Protein AF-A0A653YBT8-F1 (afdb_monomer_lite)

Radius of gyration: 22.08 Å; chains: 1; bounding box: 38×50×76 Å

Secondary structure (DSSP, 8-state):
--HHHHHHHHHHHHHHT------------PEEPEE-TTGGG-HHHHHHTTSPPP--STT-----SS--EEEEEEESS-EE---EEEEEEETTEEEEEEE---SSB--EEEEEEETTEEEEEEB-TT-BTT---B---EEEEEEEEES-S---TTPEEEEEEEEEEEETTEEEEEEEEEEEEB-

Foldseek 3Di:
DDVVVVVVVVVVVVVVVPPPPPDPPPPFDKDFAAADLCLCVDPQNVVQQVDQDDQLEDPDDRPDRGAFWFKWKDKPPDIDTQWGWEWEDDPQKIWIWTWSDNQFFIWGWIWIAGDSIIGIFTFDRPDTRRDTDTDDKAWPDWYKYWNDNDDDQQDKIKIWIWTWIDDPPMIMTMTTIGIYGYD

pLDDT: mean 88.24, std 12.77, range [43.34, 98.69]

Sequence (183 aa):
MKPTLYFIFILIFCLSIVSCKKEKKTQQNFGKFVVDEGLPQNDTIKRLSKYPELKLYKKEKIESKTRTAYIIQTTVLFQTDKYKCNAVSKNDTLEILLNNNNGLYGNGVLIKVFDNHFFIKDIDPKTLHGEIKFMKTKPVYQKLVLNNNSFQKNDTVYGFIDYNTKVENFTKDFRGYFRALVK

Structure (mmCIF, N/CA/C/O backbone):
data_AF-A0A653YBT8-F1
#
_entry.id   AF-A0A653YBT8-F1
#
loop_
_atom_site.group_PDB
_atom_site.id
_atom_site.type_symbol
_atom_site.label_atom_id
_atom_site.label_alt_id
_atom_site.label_comp_id
_atom_site.label_asym_id
_atom_site.label_entity_id
_atom_site.label_seq_id
_atom_site.pdbx_PDB_ins_code
_atom_site.Cartn_x
_atom_site.Cartn_y
_atom_site.Cartn_z
_atom_site.occupancy
_atom_site.B_iso_or_equiv
_atom_site.auth_seq_id
_atom_site.auth_comp_id
_atom_site.auth_asym_id
_atom_site.auth_atom_id
_atom_site.pdbx_PDB_model_num
ATOM 1 N N . MET A 1 1 ? -15.872 32.213 -60.531 1.00 53.28 1 MET A N 1
ATOM 2 C CA . MET A 1 1 ? -16.334 31.779 -59.189 1.00 53.28 1 MET A CA 1
ATOM 3 C C . MET A 1 1 ? -16.213 32.949 -58.226 1.00 53.28 1 MET A C 1
ATOM 5 O O . MET A 1 1 ? -15.208 33.643 -58.280 1.00 53.28 1 MET A O 1
ATOM 9 N N . LYS A 1 2 ? -17.247 33.222 -57.419 1.00 61.12 2 LYS A N 1
ATOM 10 C CA . LYS A 1 2 ? -17.306 34.406 -56.542 1.00 61.12 2 LYS A CA 1
ATOM 11 C C . LYS A 1 2 ? -16.238 34.316 -55.430 1.00 61.12 2 LYS A C 1
ATOM 13 O O . LYS A 1 2 ? -16.038 33.220 -54.907 1.00 61.12 2 LYS A O 1
ATOM 18 N N . PRO A 1 3 ? -15.587 35.427 -55.036 1.00 64.31 3 PRO A N 1
ATOM 19 C CA . PRO A 1 3 ? -14.522 35.443 -54.018 1.00 64.31 3 PRO A CA 1
ATOM 20 C C . PRO A 1 3 ? -14.975 34.894 -52.654 1.00 64.31 3 PRO A C 1
ATOM 22 O O . PRO A 1 3 ? -14.186 34.316 -51.912 1.00 64.31 3 PRO A O 1
ATOM 25 N N . THR A 1 4 ? -16.275 34.970 -52.366 1.00 65.50 4 THR A N 1
ATOM 26 C CA . THR A 1 4 ? -16.919 34.356 -51.197 1.00 65.50 4 THR A CA 1
ATOM 27 C C . THR A 1 4 ? -16.798 32.832 -51.161 1.00 65.50 4 THR A C 1
ATOM 29 O O . THR A 1 4 ? -16.690 32.259 -50.082 1.00 65.50 4 THR A O 1
ATOM 32 N N . LEU A 1 5 ? -16.756 32.162 -52.317 1.00 67.94 5 LEU A N 1
ATOM 33 C CA . LEU A 1 5 ? -16.627 30.706 -52.384 1.00 67.94 5 LEU A CA 1
ATOM 34 C C . LEU A 1 5 ? -15.207 30.249 -52.009 1.00 67.94 5 LEU A C 1
ATOM 36 O O . LEU A 1 5 ? -15.048 29.266 -51.293 1.00 67.94 5 LEU A O 1
ATOM 40 N N . TYR A 1 6 ? -14.182 31.004 -52.423 1.00 68.31 6 TYR A N 1
ATOM 41 C CA . TYR A 1 6 ? -12.791 30.760 -52.020 1.00 68.31 6 TYR A CA 1
ATOM 42 C C . TYR A 1 6 ? -12.593 30.957 -50.518 1.00 68.31 6 TYR A C 1
ATOM 44 O O . TYR A 1 6 ? -11.917 30.157 -49.876 1.00 68.31 6 TYR A O 1
ATOM 52 N N . PHE A 1 7 ? -13.226 31.982 -49.945 1.00 72.25 7 PHE A N 1
ATOM 53 C CA . PHE A 1 7 ? -13.135 32.259 -48.515 1.00 72.25 7 PHE A CA 1
ATOM 54 C C . PHE A 1 7 ? -13.721 31.121 -47.665 1.00 72.25 7 PHE A C 1
ATOM 56 O O . PHE A 1 7 ? -13.120 30.716 -46.673 1.00 72.25 7 PHE A O 1
ATOM 63 N N . ILE A 1 8 ? -14.847 30.540 -48.095 1.00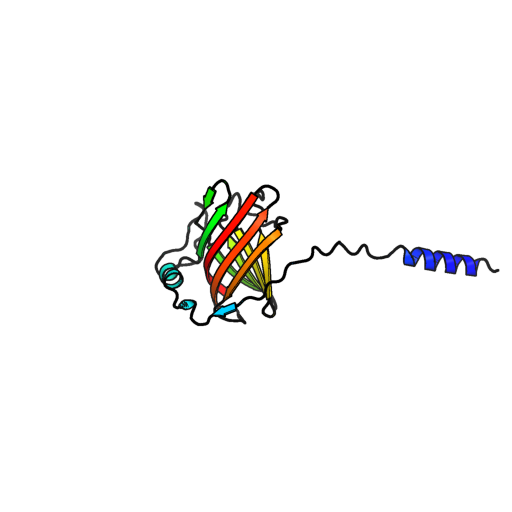 74.94 8 ILE A N 1
ATOM 64 C CA . ILE A 1 8 ? -15.471 29.389 -47.424 1.00 74.94 8 ILE A CA 1
ATOM 65 C C . ILE A 1 8 ? -14.570 28.148 -47.503 1.00 74.94 8 ILE A C 1
ATOM 67 O O . ILE A 1 8 ? -14.382 27.466 -46.496 1.00 74.94 8 ILE A O 1
ATOM 71 N N . PHE A 1 9 ? -13.958 27.878 -48.661 1.00 72.31 9 PHE A N 1
ATOM 72 C CA . PHE A 1 9 ? -13.027 26.754 -48.811 1.00 72.31 9 PHE A CA 1
ATOM 73 C C . PHE A 1 9 ? -11.782 26.897 -47.925 1.00 72.31 9 PHE A C 1
ATOM 75 O O . PHE A 1 9 ? -11.366 25.926 -47.294 1.00 72.31 9 PHE A O 1
ATOM 82 N N . ILE A 1 10 ? -11.224 28.106 -47.819 1.00 73.62 10 ILE A N 1
ATOM 83 C CA . ILE A 1 10 ? -10.071 28.391 -46.952 1.00 73.62 10 ILE A CA 1
ATOM 84 C C . ILE A 1 10 ? -10.450 28.248 -45.471 1.00 73.62 10 ILE A C 1
ATOM 86 O O . ILE A 1 10 ? -9.685 27.674 -44.700 1.00 73.62 10 ILE A O 1
ATOM 90 N N . LEU A 1 11 ? -11.642 28.699 -45.069 1.00 74.19 11 LEU A N 1
ATOM 91 C CA . LEU A 1 11 ? -12.118 28.586 -43.688 1.00 74.19 11 LEU A CA 1
ATOM 92 C C . LEU A 1 11 ? -12.317 27.120 -43.262 1.00 74.19 11 LEU A C 1
ATOM 94 O O . LEU A 1 11 ? -11.894 26.736 -42.172 1.00 74.19 11 LEU A O 1
ATOM 98 N N . ILE A 1 12 ? -12.901 26.288 -44.131 1.00 72.19 12 ILE A N 1
ATOM 99 C CA . ILE A 1 12 ? -13.084 24.845 -43.888 1.00 72.19 12 ILE A CA 1
ATOM 100 C C . ILE A 1 12 ? -11.725 24.138 -43.793 1.00 72.19 12 ILE A C 1
ATOM 102 O O . ILE A 1 12 ? -11.517 23.309 -42.905 1.00 72.19 12 ILE A O 1
ATOM 106 N N . PHE A 1 13 ? -10.773 24.505 -44.656 1.00 67.38 13 PHE A N 1
ATOM 107 C CA . PHE A 1 13 ? -9.417 23.963 -44.604 1.00 67.38 13 PHE A CA 1
ATOM 108 C C . PHE A 1 13 ? -8.696 24.368 -43.306 1.00 67.38 13 PHE A C 1
ATOM 110 O O . PHE A 1 13 ? -8.128 23.510 -42.633 1.00 67.38 13 PHE A O 1
ATOM 117 N N . CYS A 1 14 ? -8.814 25.627 -42.870 1.00 66.12 14 CYS A N 1
ATOM 118 C CA . CYS A 1 14 ? -8.260 26.111 -41.599 1.00 66.12 14 CYS A CA 1
ATOM 119 C C . CYS A 1 14 ? -8.885 25.448 -40.358 1.00 66.12 14 CYS A C 1
ATOM 121 O O . CYS A 1 14 ? -8.180 25.196 -39.382 1.00 66.12 14 CYS A O 1
ATOM 123 N N . LEU A 1 15 ? -10.176 25.104 -40.389 1.00 62.59 15 LEU A N 1
ATOM 124 C CA . LEU A 1 15 ? -10.839 24.374 -39.300 1.00 62.59 15 LEU A CA 1
ATOM 125 C C . LEU A 1 15 ? -10.349 22.920 -39.183 1.00 62.59 15 LEU A C 1
ATOM 127 O O . LEU A 1 15 ? -10.283 22.385 -38.079 1.00 62.59 15 LEU A O 1
ATOM 131 N N . SER A 1 16 ? -9.939 22.295 -40.292 1.00 59.44 16 SER A N 1
ATOM 132 C CA . SER A 1 16 ? -9.438 20.911 -40.293 1.00 59.44 16 SER A CA 1
ATOM 133 C C . SER A 1 16 ? -8.028 20.750 -39.697 1.00 59.44 16 SER A C 1
ATOM 135 O O . SER A 1 16 ? -7.674 19.671 -39.220 1.00 59.44 16 SER A O 1
ATOM 137 N N . ILE A 1 17 ? -7.244 21.834 -39.641 1.00 60.91 17 ILE A N 1
ATOM 138 C CA . ILE A 1 17 ? -5.907 21.864 -39.017 1.00 60.91 17 ILE A CA 1
ATOM 139 C C . ILE A 1 17 ? -5.967 22.094 -37.499 1.00 60.91 17 ILE A C 1
ATOM 141 O O . ILE A 1 17 ? -4.995 21.805 -36.802 1.00 60.91 17 ILE A O 1
ATOM 145 N N . VAL A 1 18 ? -7.123 22.498 -36.953 1.00 58.53 18 VAL A N 1
ATOM 146 C CA . VAL A 1 18 ? -7.410 22.464 -35.504 1.00 58.53 18 VAL A CA 1
ATOM 147 C C . VAL A 1 18 ? -7.811 21.042 -35.084 1.00 58.53 18 VAL A C 1
ATOM 149 O O . VAL A 1 18 ? -8.689 20.813 -34.257 1.00 58.53 18 VAL A O 1
ATOM 152 N N . SER A 1 19 ? -7.162 20.035 -35.667 1.00 55.84 19 SER A N 1
ATOM 153 C CA . SER A 1 19 ? -7.223 18.678 -35.153 1.00 55.84 19 SER A CA 1
ATOM 154 C C . SER A 1 19 ? -6.502 18.683 -33.811 1.00 55.84 19 SER A C 1
ATOM 156 O O . SER A 1 19 ? -5.272 18.751 -33.759 1.00 55.84 19 SER A O 1
ATOM 158 N N . CYS A 1 20 ? -7.281 18.634 -32.726 1.00 59.06 20 CYS A N 1
ATOM 159 C CA . CYS A 1 20 ? -6.821 18.363 -31.368 1.00 59.06 20 CYS A CA 1
ATOM 160 C C . CYS A 1 20 ? -5.641 17.389 -31.429 1.00 59.06 20 CYS A C 1
ATOM 162 O O . CYS A 1 20 ? -5.812 16.236 -31.839 1.00 59.06 20 CYS A O 1
ATOM 164 N N . LYS A 1 21 ? -4.442 17.842 -31.041 1.00 55.94 21 LYS A N 1
ATOM 165 C CA . LYS A 1 21 ? -3.332 16.933 -30.760 1.00 55.94 21 LYS A CA 1
ATOM 166 C C . LYS A 1 21 ? -3.850 15.988 -29.684 1.00 55.94 21 LYS A C 1
ATOM 168 O O . LYS A 1 21 ? -3.894 16.358 -28.515 1.00 55.94 21 LYS A O 1
ATOM 173 N N . LYS A 1 22 ? -4.309 14.793 -30.070 1.00 54.25 22 LYS A N 1
ATOM 174 C CA . LYS A 1 22 ? -4.553 13.716 -29.118 1.00 54.25 22 LYS A CA 1
ATOM 175 C C . LYS A 1 22 ? -3.195 13.482 -28.482 1.00 54.25 22 LYS A C 1
ATOM 177 O O . LYS A 1 22 ? -2.301 12.942 -29.134 1.00 54.25 22 LYS A O 1
ATOM 182 N N . GLU A 1 23 ? -3.020 13.963 -27.252 1.00 50.53 23 GLU A N 1
ATOM 183 C CA . GLU A 1 23 ? -1.911 13.537 -26.413 1.00 50.53 23 GLU A CA 1
ATOM 184 C C . GLU A 1 23 ? -1.807 12.026 -26.579 1.00 50.53 23 GLU A C 1
ATOM 186 O O . GLU A 1 23 ? -2.827 11.328 -26.522 1.00 50.53 23 GLU A O 1
ATOM 191 N N . LYS A 1 24 ? -0.601 11.527 -26.875 1.00 43.34 24 LYS A N 1
ATOM 192 C CA . LYS A 1 24 ? -0.340 10.089 -26.882 1.00 43.34 24 LYS A CA 1
ATOM 193 C C . LYS A 1 24 ? -0.833 9.571 -25.536 1.00 43.34 24 LYS A C 1
ATOM 195 O O . LYS A 1 24 ? -0.150 9.758 -24.532 1.00 43.34 24 LYS A O 1
ATOM 200 N N . LYS A 1 25 ? -2.029 8.972 -25.511 1.00 45.72 25 LYS A N 1
ATOM 201 C CA . LYS A 1 25 ? -2.563 8.305 -24.331 1.00 45.72 25 LYS A CA 1
ATOM 202 C C . LYS A 1 25 ? -1.542 7.232 -24.011 1.00 45.72 25 LYS A C 1
ATOM 204 O O . LYS A 1 25 ? -1.442 6.241 -24.728 1.00 45.72 25 LYS A O 1
ATOM 209 N N . THR A 1 26 ? -0.717 7.483 -23.000 1.00 51.12 26 THR A N 1
ATOM 210 C CA . THR A 1 26 ? 0.158 6.466 -22.432 1.00 51.12 26 THR A CA 1
ATOM 211 C C . THR A 1 26 ? -0.757 5.291 -22.123 1.00 51.12 26 THR A C 1
ATOM 213 O O . THR A 1 26 ? -1.709 5.464 -21.365 1.00 51.12 26 THR A O 1
ATOM 216 N N . GLN A 1 27 ? -0.564 4.160 -22.802 1.00 53.53 27 GLN A N 1
ATOM 217 C CA . GLN A 1 27 ? -1.408 2.983 -22.640 1.00 53.53 27 GLN A CA 1
ATOM 218 C C . GLN A 1 27 ? -1.297 2.544 -21.181 1.00 53.53 27 GLN A C 1
ATOM 220 O O . GLN A 1 27 ? -0.284 1.994 -20.754 1.00 53.53 27 GLN A O 1
ATOM 225 N N . GLN A 1 28 ? -2.294 2.914 -20.388 1.00 64.31 28 GLN A N 1
ATOM 226 C CA . GLN A 1 28 ? -2.305 2.663 -18.962 1.00 64.31 28 GLN A CA 1
ATOM 227 C C . GLN A 1 28 ? -2.675 1.195 -18.778 1.00 64.31 28 GLN A C 1
ATOM 229 O O . GLN A 1 28 ? -3.729 0.759 -19.234 1.00 64.31 28 GLN A O 1
ATOM 234 N N . ASN A 1 29 ? -1.759 0.413 -18.209 1.00 74.31 29 ASN A N 1
ATOM 235 C CA . ASN A 1 29 ? -1.945 -1.026 -18.074 1.00 74.31 29 ASN A CA 1
ATOM 236 C C . ASN A 1 29 ? -2.867 -1.310 -16.881 1.00 74.31 29 ASN A C 1
ATOM 238 O O . ASN A 1 29 ? -2.422 -1.330 -15.732 1.00 74.31 29 ASN A O 1
ATOM 242 N N . PHE A 1 30 ? -4.161 -1.460 -17.155 1.00 90.12 30 PHE A N 1
ATOM 243 C CA . PHE A 1 30 ? -5.157 -1.785 -16.140 1.00 90.12 30 PHE A CA 1
ATOM 244 C C . PHE A 1 30 ? -5.116 -3.285 -15.829 1.00 90.12 30 PHE A C 1
ATOM 246 O O . PHE A 1 30 ? -5.316 -4.117 -16.710 1.00 90.12 30 PHE A O 1
ATOM 253 N N . GLY A 1 31 ? -4.849 -3.633 -14.572 1.00 92.62 31 GLY A N 1
ATOM 254 C CA . GLY A 1 31 ? -4.982 -4.996 -14.062 1.00 92.62 31 GLY A CA 1
ATOM 255 C C . GLY A 1 31 ? -6.382 -5.233 -13.504 1.00 92.62 31 GLY A C 1
ATOM 256 O O . GLY A 1 31 ? -7.060 -4.283 -13.123 1.00 92.62 31 GLY A O 1
ATOM 257 N N . LYS A 1 32 ? -6.803 -6.495 -13.410 1.00 96.56 32 LYS A N 1
ATOM 258 C CA . LYS A 1 32 ? -7.950 -6.895 -12.581 1.00 96.56 32 LYS A CA 1
ATOM 259 C C . LYS A 1 32 ? -7.440 -7.301 -11.207 1.00 96.56 32 LYS A C 1
ATOM 261 O O . LYS A 1 32 ? -6.458 -8.041 -11.131 1.00 96.56 32 LYS A O 1
ATOM 266 N N . PHE A 1 33 ? -8.064 -6.809 -10.142 1.00 97.00 33 PHE A N 1
ATOM 267 C CA . PHE A 1 33 ? -7.715 -7.260 -8.793 1.00 97.00 33 PHE A CA 1
ATOM 268 C C . PHE A 1 33 ? -8.540 -8.487 -8.404 1.00 97.00 33 PHE A C 1
ATOM 270 O O . PHE A 1 33 ? -9.573 -8.780 -9.003 1.00 97.00 33 PHE A O 1
ATOM 277 N N . VAL A 1 34 ? -8.055 -9.223 -7.409 1.00 97.94 34 VAL A N 1
ATOM 278 C CA . VAL A 1 34 ? -8.728 -10.402 -6.857 1.00 97.94 34 VAL A CA 1
ATOM 279 C C . VAL A 1 34 ? -9.374 -10.030 -5.528 1.00 97.94 34 VAL A C 1
ATOM 281 O O . VAL A 1 34 ? -8.787 -9.280 -4.747 1.00 97.94 34 VAL A O 1
ATOM 284 N N . VAL A 1 35 ? -10.564 -10.563 -5.265 1.00 98.25 35 VAL A N 1
ATOM 285 C CA . VAL A 1 35 ? -11.222 -10.441 -3.961 1.00 98.25 35 VAL A CA 1
ATOM 286 C C . VAL A 1 35 ? -10.921 -11.682 -3.125 1.00 98.25 35 VAL A C 1
ATOM 288 O O . VAL A 1 35 ? -11.084 -12.801 -3.604 1.00 98.25 35 VAL A O 1
ATOM 291 N N . ASP A 1 36 ? -10.477 -11.472 -1.890 1.00 98.19 36 ASP A N 1
ATOM 292 C CA . ASP A 1 36 ? -10.256 -12.512 -0.885 1.00 98.19 36 ASP A CA 1
ATOM 293 C C . ASP A 1 36 ? -10.806 -12.041 0.468 1.00 98.19 36 ASP A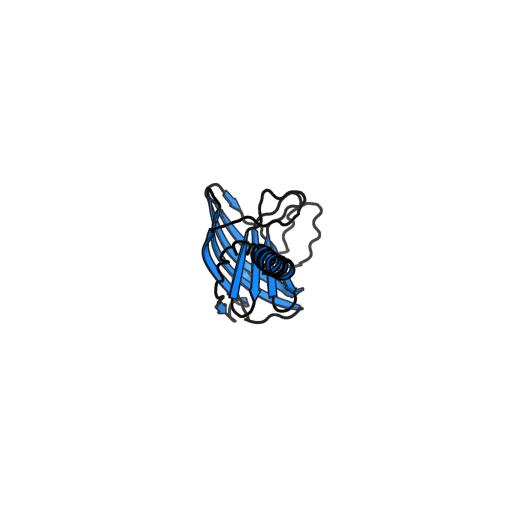 C 1
ATOM 295 O O . ASP A 1 36 ? -10.149 -11.313 1.215 1.00 98.19 36 ASP A O 1
ATOM 299 N N . GLU A 1 37 ? -12.023 -12.467 0.799 1.00 97.88 37 GLU A N 1
ATOM 300 C CA . GLU A 1 37 ? -12.692 -12.132 2.063 1.00 97.88 37 GLU A CA 1
ATOM 301 C C . GLU A 1 37 ? -11.948 -12.675 3.296 1.00 97.88 37 GLU A C 1
ATOM 303 O O . GLU A 1 37 ? -12.101 -12.150 4.400 1.00 97.88 37 GLU A O 1
ATOM 308 N N . GLY A 1 38 ? -11.100 -13.697 3.118 1.00 97.81 38 GLY A N 1
ATOM 309 C CA . GLY A 1 38 ? -10.259 -14.276 4.163 1.00 97.81 38 GLY A CA 1
ATOM 310 C C . GLY A 1 38 ? -9.004 -13.456 4.465 1.00 97.81 38 GLY A C 1
ATOM 311 O O . GLY A 1 38 ? -8.340 -13.696 5.477 1.00 97.81 38 GLY A O 1
ATOM 312 N N . LEU A 1 39 ? -8.687 -12.444 3.653 1.00 96.81 39 LEU A N 1
ATOM 313 C CA . LEU A 1 39 ? -7.480 -11.631 3.790 1.00 96.81 39 LEU A CA 1
ATOM 314 C C . LEU A 1 39 ? -7.301 -10.976 5.178 1.00 96.81 39 LEU A C 1
ATOM 316 O O . LEU A 1 39 ? -6.180 -10.999 5.693 1.00 96.81 39 LEU A O 1
ATOM 320 N N . PRO A 1 40 ? -8.347 -10.469 5.868 1.00 97.12 40 PRO A N 1
ATOM 321 C CA . PRO A 1 40 ? -8.222 -9.964 7.239 1.00 97.12 40 PRO A CA 1
ATOM 322 C C . PRO A 1 40 ? -7.737 -11.019 8.248 1.00 97.12 40 PRO A C 1
ATOM 324 O O . PRO A 1 40 ? -7.197 -10.668 9.300 1.00 97.12 40 PRO A O 1
ATOM 327 N N . GLN A 1 41 ? -7.916 -12.310 7.944 1.00 97.31 41 GLN A N 1
ATOM 328 C CA . GLN A 1 41 ? -7.476 -13.416 8.792 1.00 97.31 41 GLN A CA 1
ATOM 329 C C . GLN A 1 41 ? -6.000 -13.778 8.613 1.00 97.31 41 GLN A C 1
ATOM 331 O O . GLN A 1 41 ? -5.476 -14.530 9.437 1.00 97.31 41 GLN A O 1
ATOM 336 N N . ASN A 1 42 ? -5.327 -13.222 7.601 1.00 97.62 42 ASN A N 1
ATOM 337 C CA . ASN A 1 42 ? -3.911 -13.442 7.343 1.00 97.62 42 ASN A CA 1
ATOM 338 C C . ASN A 1 42 ? -3.042 -13.034 8.548 1.00 97.62 42 ASN A C 1
ATOM 340 O O . ASN A 1 42 ? -3.200 -11.949 9.117 1.00 97.62 42 ASN A O 1
ATOM 344 N N . ASP A 1 43 ? -2.080 -13.882 8.914 1.00 97.44 43 ASP A N 1
ATOM 345 C CA . ASP A 1 43 ? -1.235 -13.675 10.095 1.00 97.44 43 ASP A CA 1
ATOM 346 C C . ASP A 1 43 ? -0.406 -12.391 10.035 1.00 97.44 43 ASP A C 1
ATOM 348 O O . ASP A 1 43 ? -0.247 -11.708 11.052 1.00 97.44 43 ASP A O 1
ATOM 352 N N . THR A 1 44 ? 0.102 -12.020 8.857 1.00 96.06 44 THR A N 1
ATOM 353 C CA . THR A 1 44 ? 0.850 -10.771 8.682 1.00 96.06 44 THR A CA 1
ATOM 354 C C . THR A 1 44 ? -0.058 -9.574 8.930 1.00 96.06 44 THR A C 1
ATOM 356 O O . THR A 1 44 ? 0.326 -8.677 9.679 1.00 96.06 44 THR A O 1
ATOM 359 N N . ILE A 1 45 ? -1.282 -9.586 8.396 1.00 96.44 45 ILE A N 1
ATOM 360 C CA . ILE A 1 45 ? -2.280 -8.531 8.630 1.00 96.44 45 ILE A CA 1
ATOM 361 C C . ILE A 1 45 ? -2.660 -8.444 10.112 1.00 96.44 45 ILE A C 1
ATOM 363 O O . ILE A 1 45 ? -2.650 -7.352 10.686 1.00 96.44 45 ILE A O 1
ATOM 367 N N . LYS A 1 46 ? -2.920 -9.582 10.765 1.00 96.75 46 LYS A N 1
ATOM 368 C CA . LYS A 1 46 ? -3.197 -9.638 12.210 1.00 96.75 46 LYS A CA 1
ATOM 369 C C . LYS A 1 46 ? -2.053 -9.051 13.032 1.00 96.75 46 LYS A C 1
ATOM 371 O O . LYS A 1 46 ? -2.304 -8.344 14.008 1.00 96.75 46 LYS A O 1
ATOM 376 N N . ARG A 1 47 ? -0.799 -9.309 12.641 1.00 95.88 47 ARG A N 1
ATOM 377 C CA . ARG A 1 47 ? 0.381 -8.729 13.299 1.00 95.88 47 ARG A CA 1
ATOM 378 C C . ARG A 1 47 ? 0.428 -7.210 13.160 1.00 95.88 47 ARG A C 1
ATOM 380 O O . ARG A 1 47 ? 0.793 -6.567 14.136 1.00 95.88 47 ARG A O 1
ATOM 387 N N . LEU A 1 48 ? 0.013 -6.620 12.033 1.00 95.38 48 LEU A N 1
ATOM 388 C CA . LEU A 1 48 ? -0.010 -5.154 11.878 1.00 95.38 48 LEU A CA 1
ATOM 389 C C . LEU A 1 48 ? -0.830 -4.472 12.987 1.00 95.38 48 LEU A C 1
ATOM 391 O O . LEU A 1 48 ? -0.419 -3.455 13.543 1.00 95.38 48 LEU A O 1
ATOM 395 N N . SER A 1 49 ? -1.947 -5.082 13.385 1.00 91.25 49 SER A N 1
ATOM 396 C CA . SER A 1 49 ? -2.811 -4.578 14.459 1.00 91.25 49 SER A CA 1
ATOM 397 C C . SER A 1 49 ? -2.168 -4.591 15.852 1.00 91.25 49 SER A C 1
ATOM 399 O O . SER A 1 49 ? -2.703 -3.964 16.761 1.00 91.25 49 SER A O 1
ATOM 401 N N . LYS A 1 50 ? -1.041 -5.291 16.036 1.00 94.62 50 LYS A N 1
ATOM 402 C CA . LYS A 1 50 ? -0.338 -5.423 17.324 1.00 94.62 50 LYS A CA 1
ATOM 403 C C . LYS A 1 50 ? 0.793 -4.412 17.515 1.00 94.62 50 LYS A C 1
ATOM 405 O O . LYS A 1 50 ? 1.299 -4.284 18.625 1.00 94.62 50 LYS A O 1
ATOM 410 N N . TYR A 1 51 ? 1.210 -3.717 16.457 1.00 94.38 51 TYR A N 1
ATOM 411 C CA . TYR A 1 51 ? 2.330 -2.776 16.508 1.00 94.38 51 TYR A CA 1
ATOM 412 C C . TYR A 1 51 ? 1.859 -1.349 16.250 1.00 94.38 51 TYR A C 1
ATOM 414 O O . TYR A 1 51 ? 0.986 -1.156 15.406 1.00 94.38 51 TYR A O 1
ATOM 422 N N . PRO A 1 52 ? 2.450 -0.340 16.914 1.00 94.44 52 PRO A N 1
ATOM 423 C CA . PRO A 1 52 ? 2.141 1.053 16.632 1.00 94.44 52 PRO A CA 1
ATOM 424 C C . PRO A 1 52 ? 2.615 1.449 15.234 1.00 94.44 52 PRO A C 1
ATOM 426 O O . PRO A 1 52 ? 3.514 0.829 14.655 1.00 94.44 52 PRO A O 1
ATOM 429 N N . GLU A 1 53 ? 2.031 2.518 14.701 1.00 95.56 53 GLU A N 1
ATOM 430 C CA . GLU A 1 53 ? 2.433 3.037 13.401 1.00 95.56 53 GLU A CA 1
ATOM 431 C C . GLU A 1 53 ? 3.861 3.623 13.392 1.00 95.56 53 GLU A C 1
ATOM 433 O O . GLU A 1 53 ? 4.479 3.888 14.420 1.00 95.56 53 GLU A O 1
ATOM 438 N N . LEU A 1 54 ? 4.431 3.745 12.192 1.00 93.00 54 LEU A N 1
ATOM 439 C CA . LEU A 1 54 ? 5.813 4.107 11.916 1.00 93.00 54 LEU A CA 1
ATOM 440 C C . LEU A 1 54 ? 5.903 5.614 12.039 1.00 93.00 54 LEU A C 1
ATOM 442 O O . LEU A 1 54 ? 5.055 6.342 11.515 1.00 93.00 54 LEU A O 1
ATOM 446 N N . LYS A 1 55 ? 6.973 6.038 12.702 1.00 92.44 55 LYS A N 1
ATOM 447 C CA . LYS A 1 55 ? 7.441 7.409 12.680 1.00 92.44 55 LYS A CA 1
ATOM 448 C C . LYS A 1 55 ? 8.610 7.492 11.700 1.00 92.44 55 LYS A C 1
ATOM 450 O O . LYS A 1 55 ? 9.732 7.130 12.041 1.00 92.44 55 LYS A O 1
ATOM 455 N N . LEU A 1 56 ? 8.325 7.904 10.473 1.00 90.00 56 LEU A N 1
ATOM 456 C CA . LEU A 1 56 ? 9.265 8.063 9.368 1.00 90.00 56 LEU A CA 1
ATOM 457 C C . LEU A 1 56 ? 10.148 9.307 9.535 1.00 90.00 56 LEU A C 1
ATOM 459 O O . LEU A 1 56 ? 11.260 9.336 9.014 1.00 90.00 56 LEU A O 1
ATOM 463 N N . TYR A 1 57 ? 9.695 10.320 10.284 1.00 88.31 57 TYR A N 1
ATOM 464 C CA . TYR A 1 57 ? 10.489 11.519 10.578 1.00 88.31 57 TYR A CA 1
ATOM 465 C C . TYR A 1 57 ? 10.092 12.206 11.893 1.00 88.31 57 TYR A C 1
ATOM 467 O O . TYR A 1 57 ? 8.993 12.043 12.421 1.00 88.31 57 TYR A O 1
ATOM 475 N N . LYS A 1 58 ? 11.002 13.012 12.462 1.00 86.62 58 LYS A N 1
ATOM 476 C CA . LYS A 1 58 ? 10.873 13.554 13.833 1.00 86.62 58 LYS A CA 1
ATOM 477 C C . LYS A 1 58 ? 9.601 14.385 14.061 1.00 86.62 58 LYS A C 1
ATOM 479 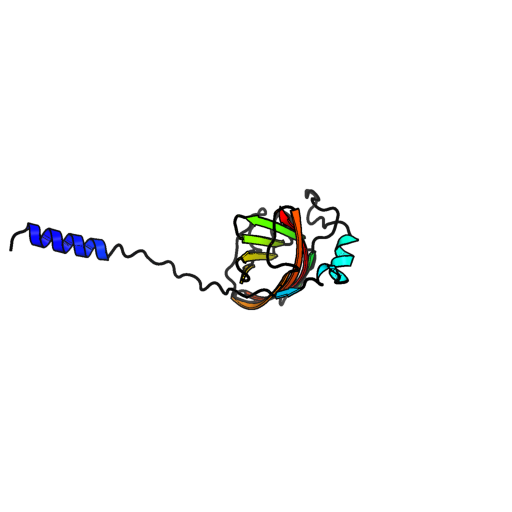O O . LYS A 1 58 ? 9.014 14.291 15.140 1.00 86.62 58 LYS A O 1
ATOM 484 N N . LYS A 1 59 ? 9.192 15.176 13.064 1.00 87.56 59 LYS A N 1
ATOM 485 C CA . LYS A 1 59 ? 8.024 16.077 13.113 1.00 87.56 59 LYS A CA 1
ATOM 486 C C . LYS A 1 59 ? 6.707 15.409 12.687 1.00 87.56 59 LYS A C 1
ATOM 488 O O . LYS A 1 59 ? 5.683 16.082 12.638 1.00 87.56 59 LYS A O 1
ATOM 493 N N . GLU A 1 60 ? 6.725 14.122 12.355 1.00 88.50 60 GLU A N 1
ATOM 494 C CA . GLU A 1 60 ? 5.527 13.414 11.914 1.00 88.50 60 GLU A CA 1
ATOM 495 C C . GLU A 1 60 ? 4.500 13.275 13.042 1.00 88.50 60 GLU A C 1
ATOM 497 O O . GLU A 1 60 ? 4.844 12.919 14.176 1.00 88.50 60 GLU A O 1
ATOM 502 N N . LYS A 1 61 ? 3.230 13.516 12.703 1.00 87.00 61 LYS A N 1
ATOM 503 C CA . LYS A 1 61 ? 2.086 13.201 13.558 1.00 87.00 61 LYS A CA 1
ATOM 504 C C . LYS A 1 61 ? 1.620 11.778 13.259 1.00 87.00 61 LYS A C 1
ATOM 506 O O . LYS A 1 61 ? 1.360 11.432 12.110 1.00 87.00 61 LYS A O 1
ATOM 511 N N . ILE A 1 62 ? 1.516 10.953 14.296 1.00 87.12 62 ILE A N 1
ATOM 512 C CA . ILE A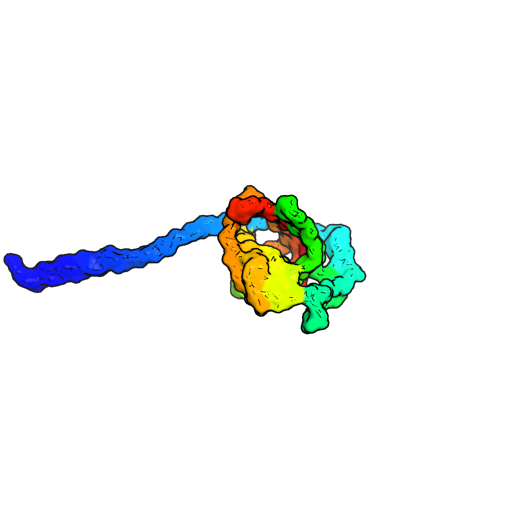 1 62 ? 1.041 9.576 14.156 1.00 87.12 62 ILE A CA 1
ATOM 513 C C . ILE A 1 62 ? -0.486 9.591 14.043 1.00 87.12 62 ILE A C 1
ATOM 515 O O . ILE A 1 62 ? -1.176 9.910 15.006 1.00 87.12 62 ILE A O 1
ATOM 519 N N . GLU A 1 63 ? -1.002 9.242 12.865 1.00 83.31 63 GLU A N 1
ATOM 520 C CA . GLU A 1 63 ? -2.447 9.225 12.583 1.00 83.31 63 GLU A CA 1
ATOM 521 C C . GLU A 1 63 ? -3.128 7.892 12.926 1.00 83.31 63 GLU A C 1
ATOM 523 O O . GLU A 1 63 ? -4.340 7.851 13.118 1.00 83.31 63 GLU A O 1
ATOM 528 N N . SER A 1 64 ? -2.362 6.800 13.004 1.00 88.00 64 SER A N 1
ATOM 529 C CA . SER A 1 64 ? -2.880 5.453 13.261 1.00 88.00 64 SER A CA 1
ATOM 530 C C . SER A 1 64 ? -2.264 4.859 14.522 1.00 88.00 64 SER A C 1
ATOM 532 O O . SER A 1 64 ? -1.053 4.928 14.733 1.00 88.00 64 SER A O 1
ATOM 534 N N . LYS A 1 65 ? -3.095 4.218 15.350 1.00 91.38 65 LYS A N 1
ATOM 535 C CA . LYS A 1 65 ? -2.638 3.468 16.532 1.00 91.38 65 LYS A CA 1
ATOM 536 C C . LYS A 1 65 ? -2.038 2.107 16.174 1.00 91.38 65 LYS A C 1
ATOM 538 O O . LYS A 1 65 ? -1.389 1.496 17.014 1.00 91.38 65 LYS A O 1
ATOM 543 N N . THR A 1 66 ? -2.242 1.645 14.942 1.00 94.62 66 THR A N 1
ATOM 544 C CA . THR A 1 66 ? -1.740 0.363 14.439 1.00 94.62 66 THR A CA 1
ATOM 545 C C . THR A 1 66 ? -0.897 0.558 13.186 1.00 94.62 66 THR A C 1
ATOM 547 O O . THR A 1 66 ? -1.151 1.473 12.402 1.00 94.62 66 THR A O 1
ATOM 550 N N . ARG A 1 67 ? 0.060 -0.336 12.945 1.00 96.81 67 ARG A N 1
ATOM 551 C CA . ARG A 1 67 ? 0.798 -0.426 11.684 1.00 96.81 67 ARG A CA 1
ATOM 552 C C . ARG A 1 67 ? -0.193 -0.582 10.529 1.00 96.81 67 ARG A C 1
ATOM 554 O O . ARG A 1 67 ? -1.125 -1.381 10.610 1.00 96.81 67 ARG A O 1
ATOM 561 N N . THR A 1 68 ? 0.018 0.161 9.450 1.00 97.44 68 THR A N 1
ATOM 562 C CA . THR A 1 68 ? -0.838 0.085 8.255 1.00 97.44 68 THR A CA 1
ATOM 563 C C . THR A 1 68 ? -0.223 -0.731 7.127 1.00 97.44 68 THR A C 1
ATOM 565 O O . THR A 1 68 ? -0.946 -1.184 6.248 1.00 97.44 68 THR A O 1
ATOM 568 N N . ALA A 1 69 ? 1.087 -0.981 7.127 1.00 97.88 69 ALA A N 1
ATOM 569 C CA . ALA A 1 69 ? 1.708 -1.757 6.062 1.00 97.88 69 ALA A CA 1
ATOM 570 C C . ALA A 1 69 ? 2.919 -2.572 6.523 1.00 97.88 69 ALA A C 1
ATOM 572 O O . ALA A 1 69 ? 3.678 -2.166 7.400 1.00 97.88 69 ALA A O 1
ATOM 573 N N . TYR A 1 70 ? 3.111 -3.717 5.881 1.00 97.50 70 TYR A N 1
ATOM 574 C CA . TYR A 1 70 ? 4.359 -4.462 5.852 1.00 97.50 70 TYR A CA 1
ATOM 575 C C . TYR A 1 70 ? 4.674 -4.754 4.390 1.00 97.50 70 TYR A C 1
ATOM 577 O O . TYR A 1 70 ? 4.185 -5.728 3.818 1.00 97.50 70 TYR A O 1
ATOM 585 N N . ILE A 1 71 ? 5.441 -3.846 3.792 1.00 97.81 71 ILE A N 1
ATOM 586 C CA . ILE A 1 71 ? 5.880 -3.912 2.403 1.00 97.81 71 ILE A CA 1
ATOM 587 C C . ILE A 1 71 ? 7.396 -4.001 2.381 1.00 97.81 71 ILE A C 1
ATOM 589 O O . ILE A 1 71 ? 8.074 -3.236 3.071 1.00 97.81 71 ILE A O 1
ATOM 593 N N . ILE A 1 72 ? 7.895 -4.900 1.545 1.00 97.06 72 ILE A N 1
ATOM 594 C CA . ILE A 1 72 ? 9.295 -4.995 1.172 1.00 97.06 72 ILE A CA 1
ATOM 595 C C . ILE A 1 72 ? 9.404 -4.478 -0.256 1.00 97.06 72 ILE A C 1
ATOM 597 O O . ILE A 1 72 ? 8.732 -4.973 -1.164 1.00 97.06 72 ILE A O 1
ATOM 601 N N . GLN A 1 73 ? 10.246 -3.468 -0.440 1.00 95.44 73 GLN A N 1
ATOM 602 C CA . GLN A 1 73 ? 10.678 -3.040 -1.755 1.00 95.44 73 GLN A CA 1
ATOM 603 C C . GLN A 1 73 ? 12.130 -3.448 -1.962 1.00 95.44 73 GLN A C 1
ATOM 605 O O . GLN A 1 73 ? 12.996 -3.056 -1.178 1.00 95.44 73 GLN A O 1
ATOM 610 N N . THR A 1 74 ? 12.398 -4.153 -3.053 1.00 94.69 74 THR A N 1
ATOM 611 C CA . THR A 1 74 ? 13.746 -4.558 -3.450 1.00 94.69 74 THR A CA 1
ATOM 612 C C . THR A 1 74 ? 14.085 -3.926 -4.791 1.00 94.69 74 THR A C 1
ATOM 614 O O . THR A 1 74 ? 13.279 -3.897 -5.718 1.00 94.69 74 THR A O 1
ATOM 617 N N . THR A 1 75 ? 15.284 -3.371 -4.882 1.00 90.81 75 THR A N 1
ATOM 618 C CA . THR A 1 75 ? 15.901 -2.929 -6.133 1.00 90.81 75 THR A CA 1
ATOM 619 C C . THR A 1 75 ? 17.238 -3.643 -6.287 1.00 90.81 75 THR A C 1
ATOM 621 O O . THR A 1 75 ? 17.686 -4.324 -5.367 1.00 90.81 75 THR A O 1
ATOM 624 N N . VAL A 1 76 ? 17.921 -3.441 -7.415 1.00 83.12 76 VAL A N 1
ATOM 625 C CA . VAL A 1 76 ? 19.256 -4.020 -7.656 1.00 83.12 76 VAL A CA 1
ATOM 626 C C . VAL A 1 76 ? 20.272 -3.643 -6.562 1.00 83.12 76 VAL A C 1
ATOM 628 O O . VAL A 1 76 ? 21.194 -4.405 -6.299 1.00 83.12 76 VAL A O 1
ATOM 631 N N . LEU A 1 77 ? 20.114 -2.480 -5.918 1.00 79.44 77 LEU A N 1
ATOM 632 C CA . LEU A 1 77 ? 21.118 -1.915 -5.009 1.00 79.44 77 LEU A CA 1
ATOM 633 C C . LEU A 1 77 ? 20.727 -1.962 -3.528 1.00 79.44 77 LEU A C 1
ATOM 635 O O . LEU A 1 77 ? 21.596 -1.888 -2.664 1.00 79.44 77 LEU A O 1
ATOM 639 N N . PHE A 1 78 ? 19.434 -2.016 -3.214 1.00 85.88 78 PHE A N 1
ATOM 640 C CA . PHE A 1 78 ? 18.954 -1.886 -1.841 1.00 85.88 78 PHE A CA 1
ATOM 641 C C . PHE A 1 78 ? 17.589 -2.534 -1.646 1.00 85.88 78 PHE A C 1
ATOM 643 O O . PHE A 1 78 ? 16.746 -2.548 -2.548 1.00 85.88 78 PHE A O 1
ATOM 650 N N . GLN A 1 79 ? 17.359 -2.978 -0.413 1.00 91.38 79 GLN A N 1
ATOM 651 C CA . GLN A 1 79 ? 16.057 -3.371 0.097 1.00 91.38 79 GLN A CA 1
ATOM 652 C C . GLN A 1 79 ? 15.602 -2.351 1.143 1.00 91.38 79 GLN A C 1
ATOM 654 O O . GLN A 1 79 ? 16.376 -1.953 2.011 1.00 91.38 79 GLN A O 1
ATOM 659 N N . THR A 1 80 ? 14.343 -1.928 1.069 1.00 90.25 80 THR A N 1
ATOM 660 C CA . THR A 1 80 ? 13.716 -1.070 2.075 1.00 90.25 80 THR A CA 1
ATOM 661 C C . THR A 1 80 ? 12.399 -1.682 2.515 1.00 90.25 80 THR A C 1
ATOM 663 O O . THR A 1 80 ? 11.548 -2.059 1.712 1.00 90.25 80 THR A O 1
ATOM 666 N N . ASP A 1 81 ? 12.233 -1.753 3.823 1.00 84.88 81 ASP A N 1
ATOM 667 C CA . ASP A 1 81 ? 10.950 -1.839 4.497 1.00 84.88 81 ASP A CA 1
ATOM 668 C C . ASP A 1 81 ? 10.640 -0.447 5.089 1.00 84.88 81 ASP A C 1
ATOM 670 O O . ASP A 1 81 ? 11.388 0.497 4.841 1.00 84.88 81 ASP A O 1
ATOM 674 N N . LYS A 1 82 ? 9.550 -0.273 5.845 1.00 92.06 82 LYS A N 1
ATOM 675 C CA . LYS A 1 82 ? 9.056 1.018 6.404 1.00 92.06 82 LYS A CA 1
ATOM 676 C C . LYS A 1 82 ? 8.100 1.827 5.525 1.00 92.06 82 LYS A C 1
ATOM 678 O O . LYS A 1 82 ? 8.153 3.054 5.483 1.00 92.06 82 LYS A O 1
ATOM 683 N N . TYR A 1 83 ? 7.162 1.139 4.890 1.00 95.75 83 TYR A N 1
ATOM 684 C CA . TYR A 1 83 ? 6.019 1.781 4.244 1.00 95.75 83 TYR A CA 1
ATOM 685 C C . TYR A 1 83 ? 4.858 1.996 5.217 1.00 95.75 83 TYR A C 1
ATOM 687 O O . TYR A 1 83 ? 4.701 1.269 6.199 1.00 95.75 83 TYR A O 1
ATOM 695 N N . LYS A 1 84 ? 4.022 2.978 4.892 1.00 96.00 84 LYS A N 1
ATOM 696 C CA . LYS A 1 84 ? 2.711 3.239 5.483 1.00 96.00 84 LYS A CA 1
ATOM 697 C C . LYS A 1 84 ? 1.653 3.177 4.389 1.00 96.00 84 LYS A C 1
ATOM 699 O O . LYS A 1 84 ? 1.950 3.454 3.227 1.00 96.00 84 LYS A O 1
ATOM 704 N N . CYS A 1 85 ? 0.432 2.821 4.766 1.00 97.06 85 CYS A N 1
ATOM 705 C CA . CYS A 1 85 ? -0.727 2.784 3.888 1.00 97.06 85 CYS A CA 1
ATOM 706 C C . CYS A 1 85 ? -1.746 3.844 4.302 1.00 97.06 85 CYS A C 1
ATOM 708 O O . CYS A 1 85 ? -2.132 3.922 5.465 1.00 97.06 85 CYS A O 1
ATOM 710 N N . ASN A 1 86 ? -2.232 4.607 3.327 1.00 96.06 86 ASN A N 1
ATOM 711 C CA . ASN A 1 86 ? -3.394 5.478 3.461 1.00 96.06 86 ASN A CA 1
ATOM 712 C C . ASN A 1 86 ? -4.405 5.135 2.370 1.00 96.06 86 ASN A C 1
ATOM 714 O O . ASN A 1 86 ? -4.010 4.880 1.235 1.00 96.06 86 ASN A O 1
ATOM 718 N N . ALA A 1 87 ? -5.693 5.162 2.702 1.00 97.50 87 ALA A N 1
ATOM 719 C CA . ALA A 1 87 ? -6.769 4.926 1.751 1.00 97.50 87 ALA A CA 1
ATOM 720 C C . ALA A 1 87 ? -7.764 6.088 1.785 1.00 97.50 87 ALA A C 1
ATOM 722 O O . ALA A 1 87 ? -8.143 6.551 2.862 1.00 97.50 87 ALA A O 1
ATOM 723 N N . VAL A 1 88 ? -8.165 6.569 0.612 1.00 97.06 88 VAL A N 1
ATOM 724 C CA . VAL A 1 88 ? -9.155 7.642 0.457 1.00 97.06 88 VAL A CA 1
ATOM 725 C C . VAL A 1 88 ? -10.124 7.243 -0.640 1.00 97.06 88 VAL A C 1
ATOM 727 O O . VAL A 1 88 ? -9.690 6.833 -1.719 1.00 97.06 88 VAL A O 1
ATOM 730 N N . SER A 1 89 ? -11.420 7.386 -0.378 1.00 94.69 89 SER A N 1
ATOM 731 C CA . SER A 1 89 ? -12.423 7.253 -1.432 1.00 94.69 89 SER A CA 1
ATOM 732 C C . SER A 1 89 ? -12.641 8.609 -2.104 1.00 94.69 89 SER A C 1
ATOM 734 O O . SER A 1 89 ? -12.889 9.616 -1.439 1.00 94.69 89 SER A O 1
ATOM 736 N N . LYS A 1 90 ? -12.500 8.660 -3.429 1.00 91.94 90 LYS A N 1
ATOM 737 C CA . LYS A 1 90 ? -12.776 9.850 -4.241 1.00 91.94 90 LYS A CA 1
ATOM 738 C C . LYS A 1 90 ? -13.695 9.460 -5.383 1.00 91.94 90 LYS A C 1
ATOM 740 O O . LYS A 1 90 ? -13.249 8.828 -6.342 1.00 91.94 90 LYS A O 1
ATOM 745 N N . ASN A 1 91 ? -14.948 9.900 -5.304 1.00 87.81 91 ASN A N 1
ATOM 746 C CA . ASN A 1 91 ? -16.006 9.490 -6.229 1.00 87.81 91 ASN A CA 1
ATOM 747 C C . ASN A 1 91 ? -16.067 7.949 -6.275 1.00 87.81 91 ASN A C 1
ATOM 749 O O . ASN A 1 91 ? -16.076 7.314 -5.225 1.00 87.81 91 ASN A O 1
ATOM 753 N N . ASP A 1 92 ? -15.999 7.359 -7.467 1.00 89.56 92 ASP A N 1
ATOM 754 C CA . ASP A 1 92 ? -16.040 5.907 -7.676 1.00 89.56 92 ASP A CA 1
ATOM 755 C C . ASP A 1 92 ? -14.645 5.255 -7.699 1.00 89.56 92 ASP A C 1
ATOM 757 O O . ASP A 1 92 ? -14.449 4.180 -8.264 1.00 89.56 92 ASP A O 1
ATOM 761 N N . THR A 1 93 ? -13.626 5.929 -7.156 1.00 95.00 93 THR A N 1
ATOM 762 C CA . THR A 1 93 ? -12.249 5.424 -7.124 1.00 95.00 93 THR A CA 1
ATOM 763 C C . THR A 1 93 ? -11.719 5.368 -5.701 1.00 95.00 93 THR A C 1
ATOM 765 O O . THR A 1 93 ? -11.629 6.384 -5.010 1.00 95.00 93 THR A O 1
ATOM 768 N N . LEU A 1 94 ? -11.260 4.186 -5.301 1.00 97.69 94 LEU A N 1
ATOM 769 C CA . LEU A 1 94 ? -10.451 4.024 -4.104 1.00 97.69 94 LEU A CA 1
ATOM 770 C C . LEU A 1 94 ? -8.982 4.303 -4.448 1.00 97.69 94 LEU A C 1
ATOM 772 O O . LEU A 1 94 ? -8.374 3.629 -5.285 1.00 97.69 94 LEU A O 1
ATOM 776 N N . GLU A 1 95 ? -8.399 5.300 -3.790 1.00 97.88 95 GLU A N 1
ATOM 777 C CA . GLU A 1 95 ? -6.975 5.619 -3.870 1.00 97.88 95 GLU A CA 1
ATOM 778 C C . GLU A 1 95 ? -6.245 5.026 -2.661 1.00 97.88 95 GLU A C 1
ATOM 780 O O . GLU A 1 95 ? -6.482 5.435 -1.525 1.00 97.88 95 GLU A O 1
ATOM 785 N N . ILE A 1 96 ? -5.333 4.082 -2.906 1.00 98.44 96 ILE A N 1
ATOM 786 C CA . ILE A 1 96 ? -4.494 3.447 -1.883 1.00 98.44 96 ILE A CA 1
ATOM 787 C C . ILE A 1 96 ? -3.055 3.916 -2.088 1.00 98.44 96 ILE A C 1
ATOM 789 O O . ILE A 1 96 ? -2.405 3.588 -3.081 1.00 98.44 96 ILE A O 1
ATOM 793 N N . LEU A 1 97 ? -2.546 4.694 -1.142 1.00 97.31 97 LEU A N 1
ATOM 794 C CA . LEU A 1 97 ? -1.187 5.214 -1.145 1.00 97.31 97 LEU A CA 1
ATOM 795 C C . LEU A 1 97 ? -0.313 4.374 -0.216 1.00 97.31 97 LEU A C 1
ATOM 797 O O . LEU A 1 97 ? -0.498 4.408 0.999 1.00 97.31 97 LEU A O 1
ATOM 801 N N . LEU A 1 98 ? 0.665 3.672 -0.788 1.00 97.56 98 LEU A N 1
ATOM 802 C CA . LEU A 1 98 ? 1.698 2.940 -0.059 1.00 97.56 98 LEU A CA 1
ATOM 803 C C . LEU A 1 98 ? 3.017 3.689 -0.215 1.00 97.56 98 LEU A C 1
ATOM 805 O O . LEU A 1 98 ? 3.628 3.619 -1.279 1.00 97.56 98 LEU A O 1
ATOM 809 N N . ASN A 1 99 ? 3.465 4.416 0.808 1.00 94.12 99 ASN A N 1
ATOM 810 C CA . ASN A 1 99 ? 4.681 5.227 0.713 1.00 94.12 99 ASN A CA 1
ATOM 811 C C . ASN A 1 99 ? 5.542 5.197 1.982 1.00 94.12 99 ASN A C 1
ATOM 813 O O . ASN A 1 99 ? 5.092 4.793 3.050 1.00 94.12 99 ASN A O 1
ATOM 817 N N . ASN A 1 100 ? 6.801 5.609 1.851 1.00 91.19 100 ASN A N 1
ATOM 818 C CA . ASN A 1 100 ? 7.754 5.746 2.957 1.00 91.19 100 ASN A CA 1
ATOM 819 C C . ASN A 1 100 ? 8.299 7.186 3.066 1.00 91.19 100 ASN A C 1
ATOM 821 O O . ASN A 1 100 ? 9.473 7.398 3.361 1.00 91.19 100 ASN A O 1
ATOM 825 N N . ASN A 1 101 ? 7.446 8.182 2.802 1.00 84.88 101 ASN A N 1
ATOM 826 C CA . ASN A 1 101 ? 7.829 9.595 2.813 1.00 84.88 101 ASN A CA 1
ATOM 827 C C . ASN A 1 101 ? 8.423 10.016 4.170 1.00 84.88 101 ASN A C 1
ATOM 829 O O . ASN A 1 101 ? 7.790 9.856 5.212 1.00 84.88 101 ASN A O 1
ATOM 833 N N . ASN A 1 102 ? 9.629 10.585 4.145 1.00 82.81 102 ASN A N 1
ATOM 834 C CA . ASN A 1 102 ? 10.363 11.024 5.336 1.00 82.81 102 ASN A CA 1
ATOM 835 C C . ASN A 1 102 ? 10.354 12.555 5.538 1.00 82.81 102 ASN A C 1
ATOM 837 O O . ASN A 1 102 ? 11.124 13.087 6.338 1.00 82.81 102 ASN A O 1
ATOM 841 N N . GLY A 1 103 ? 9.518 13.278 4.794 1.00 80.50 103 GLY A N 1
ATOM 842 C CA . GLY A 1 103 ? 9.406 14.737 4.824 1.00 80.50 103 GLY A CA 1
ATOM 843 C C . GLY A 1 103 ? 10.375 15.476 3.895 1.00 80.50 103 GLY A C 1
ATOM 844 O O . GLY A 1 103 ? 10.135 16.646 3.606 1.00 80.50 103 GLY A O 1
ATOM 845 N N . LEU A 1 104 ? 11.434 14.826 3.397 1.00 79.81 104 LEU A N 1
ATOM 846 C CA . LEU A 1 104 ? 12.312 15.380 2.357 1.00 79.81 104 LEU A CA 1
ATOM 847 C C . LEU A 1 104 ? 12.030 14.755 0.996 1.00 79.81 104 LEU A C 1
ATOM 849 O O . LEU A 1 104 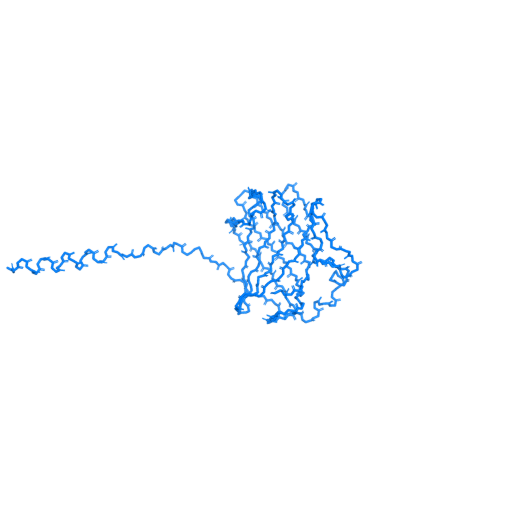? 11.894 15.482 0.021 1.00 79.81 104 LEU A O 1
ATOM 853 N N . TYR A 1 105 ? 11.936 13.433 0.936 1.00 82.12 105 TYR A N 1
ATOM 854 C CA . TYR A 1 105 ? 11.604 12.681 -0.268 1.00 82.12 105 TYR A CA 1
ATOM 855 C C . TYR A 1 105 ? 10.653 11.538 0.085 1.00 82.12 105 TYR A C 1
ATOM 857 O O . TYR A 1 105 ? 10.505 11.156 1.250 1.00 82.12 105 TYR A O 1
ATOM 865 N N . GLY A 1 106 ? 10.002 10.972 -0.927 1.00 83.75 106 GLY A N 1
ATOM 866 C CA . GLY A 1 106 ? 9.136 9.813 -0.754 1.00 83.75 106 GLY A CA 1
ATOM 867 C C . GLY A 1 106 ? 9.345 8.781 -1.843 1.00 83.75 106 GLY A C 1
ATOM 868 O O . GLY A 1 106 ? 9.605 9.115 -2.987 1.00 83.75 106 GLY A O 1
ATOM 869 N N . ASN A 1 107 ? 9.207 7.512 -1.484 1.00 89.94 107 ASN A N 1
ATOM 870 C CA . ASN A 1 107 ? 9.139 6.401 -2.421 1.00 89.94 107 ASN A CA 1
ATOM 871 C C . ASN A 1 107 ? 7.850 5.615 -2.155 1.00 89.94 107 ASN A C 1
ATOM 873 O O . ASN A 1 107 ? 7.224 5.754 -1.101 1.00 89.94 107 ASN A O 1
ATOM 877 N N . GLY A 1 108 ? 7.445 4.789 -3.111 1.00 94.38 108 GLY A N 1
ATOM 878 C CA . GLY A 1 108 ? 6.263 3.951 -3.006 1.00 94.38 108 GLY A CA 1
ATOM 879 C C . GLY A 1 108 ? 5.419 3.964 -4.264 1.00 94.38 108 GLY A C 1
ATOM 880 O O . GLY A 1 108 ? 5.926 4.167 -5.369 1.00 94.38 108 GLY A O 1
ATOM 881 N N . VAL A 1 109 ? 4.131 3.702 -4.082 1.00 96.56 109 VAL A N 1
ATOM 882 C CA . VAL A 1 109 ? 3.154 3.603 -5.161 1.00 96.56 109 VAL A CA 1
ATOM 883 C C . VAL A 1 109 ? 1.808 4.194 -4.748 1.00 96.56 109 VAL A C 1
ATOM 885 O O . VAL A 1 109 ? 1.402 4.119 -3.588 1.00 96.56 109 VAL A O 1
ATOM 888 N N . LEU A 1 110 ? 1.095 4.751 -5.723 1.00 97.31 110 LEU A N 1
ATOM 889 C CA . LEU A 1 110 ? -0.334 5.024 -5.642 1.00 97.31 110 LEU A CA 1
ATOM 890 C C . LEU A 1 110 ? -1.074 3.982 -6.479 1.00 97.31 110 LEU A C 1
ATOM 892 O O . LEU A 1 110 ? -0.881 3.904 -7.693 1.00 97.31 110 LEU A O 1
ATOM 896 N N . ILE A 1 111 ? -1.942 3.220 -5.835 1.00 98.06 111 ILE A N 1
ATOM 897 C CA . ILE A 1 111 ? -2.844 2.270 -6.475 1.00 98.06 111 ILE A CA 1
ATOM 898 C C . ILE A 1 111 ? -4.197 2.962 -6.611 1.00 98.06 111 ILE A C 1
ATOM 900 O O . ILE A 1 111 ? -4.724 3.489 -5.631 1.00 98.06 111 ILE A O 1
ATOM 904 N N . LYS A 1 112 ? -4.760 2.980 -7.817 1.00 97.44 112 LYS A N 1
ATOM 905 C CA . LYS A 1 112 ? -6.138 3.431 -8.034 1.00 97.44 112 LYS A CA 1
ATOM 906 C C . LYS A 1 112 ? -6.994 2.244 -8.410 1.00 97.44 112 LYS A C 1
ATOM 908 O O . LYS A 1 112 ? -6.650 1.556 -9.366 1.00 97.44 112 LYS A O 1
ATOM 913 N N . VAL A 1 113 ? -8.077 2.042 -7.674 1.00 97.56 113 VAL A N 1
ATOM 914 C CA . VAL A 1 113 ? -8.997 0.915 -7.824 1.00 97.56 113 VAL A CA 1
ATOM 915 C C . VAL A 1 113 ? -10.371 1.452 -8.196 1.00 97.56 113 VAL A C 1
ATOM 917 O O . VAL A 1 113 ? -10.874 2.359 -7.537 1.00 97.56 113 VAL A O 1
ATOM 920 N N . PHE A 1 114 ? -10.950 0.922 -9.265 1.00 94.94 114 PHE A N 1
ATOM 921 C CA . PHE A 1 114 ? -12.265 1.303 -9.782 1.00 94.94 114 PHE A CA 1
ATOM 922 C C . PHE A 1 114 ? -12.785 0.164 -10.657 1.00 94.94 114 PHE A C 1
ATOM 924 O O . PHE A 1 114 ? -12.005 -0.465 -11.368 1.00 94.94 114 PHE A O 1
ATOM 931 N N . ASP A 1 115 ? -14.090 -0.099 -10.604 1.00 92.19 115 ASP A N 1
ATOM 932 C CA . ASP A 1 115 ? -14.769 -1.071 -11.473 1.00 92.19 115 ASP A CA 1
ATOM 933 C C . ASP A 1 115 ? -14.018 -2.414 -11.635 1.00 92.19 115 ASP A C 1
ATOM 935 O O . ASP A 1 115 ? -13.675 -2.827 -12.739 1.00 92.19 115 ASP A O 1
ATOM 939 N N . ASN A 1 116 ? -13.663 -3.079 -10.529 1.00 93.69 116 ASN A N 1
ATOM 940 C CA . ASN A 1 116 ? -12.893 -4.343 -10.513 1.00 93.69 116 ASN A CA 1
ATOM 941 C C . ASN A 1 116 ? -11.487 -4.298 -11.157 1.00 93.69 116 ASN A C 1
ATOM 943 O O . ASN A 1 116 ? -10.785 -5.313 -11.233 1.00 93.69 116 ASN A O 1
ATOM 947 N N . HIS A 1 117 ? -11.045 -3.121 -11.587 1.00 96.38 117 HIS A N 1
ATOM 948 C CA . HIS A 1 117 ? -9.744 -2.874 -12.174 1.00 96.38 117 HIS A CA 1
ATOM 949 C C . HIS A 1 117 ? -8.884 -2.027 -11.244 1.00 96.38 117 HIS A C 1
ATOM 951 O O . HIS A 1 117 ? -9.347 -1.367 -10.311 1.00 96.38 117 HIS A O 1
ATOM 957 N N . PHE A 1 118 ? -7.587 -2.049 -11.511 1.00 97.44 118 PHE A N 1
ATOM 958 C CA . PHE A 1 118 ? -6.646 -1.164 -10.867 1.00 97.44 118 PHE A CA 1
ATOM 959 C C . PHE A 1 118 ? -5.521 -0.772 -11.814 1.00 97.44 118 PHE A C 1
ATOM 961 O O . PHE A 1 118 ? -5.229 -1.446 -12.802 1.00 97.44 118 PHE A O 1
ATOM 968 N N . PHE A 1 119 ? -4.838 0.309 -11.473 1.00 95.94 119 PHE A N 1
ATOM 969 C CA . PHE A 1 119 ? -3.509 0.584 -11.999 1.00 95.94 119 PHE A CA 1
ATOM 970 C C . PHE A 1 119 ? -2.618 1.136 -10.896 1.00 95.94 119 PHE A C 1
ATOM 972 O O . PHE A 1 119 ? -3.092 1.671 -9.890 1.00 95.94 119 PHE A O 1
ATOM 979 N N . ILE A 1 120 ? -1.313 1.045 -11.126 1.00 96.62 120 ILE A N 1
ATOM 980 C CA . ILE A 1 120 ? -0.286 1.499 -10.196 1.00 96.62 120 ILE A CA 1
ATOM 981 C C . ILE A 1 120 ? 0.465 2.676 -10.821 1.00 96.62 120 ILE A C 1
ATOM 983 O O . ILE A 1 120 ? 0.795 2.665 -12.006 1.00 96.62 120 ILE A O 1
ATOM 987 N N . LYS A 1 121 ? 0.717 3.713 -10.020 1.00 95.31 121 LYS A N 1
ATOM 988 C CA . LYS A 1 121 ? 1.628 4.814 -10.341 1.00 95.31 121 LYS A CA 1
ATOM 989 C C . LYS A 1 121 ? 2.779 4.812 -9.348 1.00 95.31 121 LYS A C 1
ATOM 991 O O . LYS A 1 121 ? 2.551 4.930 -8.147 1.00 95.31 121 LYS A O 1
ATOM 996 N N . ASP A 1 122 ? 4.004 4.717 -9.843 1.00 94.19 122 ASP A N 1
ATOM 997 C CA . ASP A 1 122 ? 5.201 4.816 -9.011 1.00 94.19 122 ASP A CA 1
ATOM 998 C C . ASP A 1 122 ? 5.482 6.266 -8.622 1.00 94.19 122 ASP A C 1
ATOM 1000 O O . ASP A 1 122 ? 5.449 7.164 -9.466 1.00 94.19 122 ASP A O 1
ATOM 1004 N N . ILE A 1 123 ? 5.768 6.486 -7.340 1.00 93.44 123 ILE A N 1
ATOM 1005 C CA . ILE A 1 123 ? 6.207 7.786 -6.828 1.00 93.44 123 ILE A CA 1
ATOM 1006 C C . ILE A 1 123 ? 7.649 8.015 -7.278 1.00 93.44 123 ILE A C 1
ATOM 1008 O O . ILE A 1 123 ? 8.481 7.119 -7.149 1.00 93.44 123 ILE A O 1
ATOM 1012 N N . ASP A 1 124 ? 7.944 9.211 -7.785 1.00 91.06 124 ASP A N 1
ATOM 1013 C CA . ASP A 1 124 ? 9.305 9.594 -8.149 1.00 91.06 124 ASP A CA 1
ATOM 1014 C C . ASP A 1 124 ? 10.119 9.928 -6.882 1.00 91.06 124 ASP A C 1
ATOM 1016 O O . ASP A 1 124 ? 9.852 10.962 -6.254 1.00 91.06 124 ASP A O 1
ATOM 1020 N N . PRO A 1 125 ? 11.134 9.115 -6.519 1.00 87.25 125 PRO A N 1
ATOM 1021 C CA . PRO A 1 125 ? 11.953 9.349 -5.333 1.00 87.25 125 PRO A CA 1
ATOM 1022 C C . PRO A 1 125 ? 12.811 10.614 -5.413 1.00 87.25 125 PRO A C 1
ATOM 1024 O O . PRO A 1 125 ? 13.334 11.050 -4.391 1.00 87.25 125 PRO A O 1
ATOM 1027 N N . LYS A 1 126 ? 12.959 11.221 -6.598 1.00 87.00 126 LYS A N 1
ATOM 1028 C CA . LYS A 1 126 ? 13.664 12.499 -6.785 1.00 87.00 126 LYS A CA 1
ATOM 1029 C C . LYS A 1 126 ? 12.806 13.704 -6.403 1.00 87.00 126 LYS A C 1
ATOM 1031 O O . LYS A 1 126 ? 13.302 14.828 -6.395 1.00 87.00 126 LYS A O 1
ATOM 1036 N N . THR A 1 127 ? 11.525 13.492 -6.108 1.00 83.44 127 THR A N 1
ATOM 1037 C CA . THR A 1 127 ? 10.626 14.569 -5.701 1.00 83.44 127 THR A CA 1
ATOM 1038 C C . THR A 1 127 ? 10.969 15.032 -4.290 1.00 83.44 127 THR A C 1
ATOM 1040 O O . THR A 1 127 ? 10.932 14.244 -3.344 1.00 83.44 127 THR A O 1
ATOM 1043 N N . LEU A 1 128 ? 11.304 16.316 -4.159 1.00 83.69 128 LEU A N 1
ATOM 1044 C CA . LEU A 1 128 ? 11.711 16.929 -2.898 1.00 83.69 128 LEU A CA 1
ATOM 1045 C C . LEU A 1 128 ? 10.532 17.570 -2.150 1.00 83.69 128 LEU A C 1
ATOM 1047 O O . LEU A 1 128 ? 9.450 17.775 -2.696 1.00 83.69 128 LEU A O 1
ATOM 1051 N N . HIS A 1 129 ? 10.777 17.909 -0.884 1.00 82.56 129 HIS A N 1
ATOM 1052 C CA . HIS A 1 129 ? 9.874 18.646 0.005 1.00 82.56 129 HIS A CA 1
ATOM 1053 C C . HIS A 1 129 ? 8.514 17.976 0.233 1.00 82.56 129 HIS A C 1
ATOM 1055 O O . HIS A 1 129 ? 7.513 18.639 0.492 1.00 82.56 129 HIS A O 1
ATOM 1061 N N . GLY A 1 130 ? 8.482 16.642 0.166 1.00 72.12 130 GLY A N 1
ATOM 1062 C CA . GLY A 1 130 ? 7.283 15.858 0.451 1.00 72.12 130 GLY A CA 1
ATOM 1063 C C . GLY A 1 130 ? 6.178 15.973 -0.603 1.00 72.12 130 GLY A C 1
ATOM 1064 O O . GLY A 1 130 ? 5.098 15.422 -0.388 1.00 72.12 130 GLY A O 1
ATOM 1065 N N . GLU A 1 131 ? 6.435 16.634 -1.736 1.00 83.56 131 GLU A N 1
ATOM 1066 C CA . GLU A 1 131 ? 5.541 16.593 -2.890 1.00 83.56 131 GLU A CA 1
ATOM 1067 C C . GLU A 1 131 ? 5.438 15.159 -3.434 1.00 83.56 131 GLU A C 1
ATOM 1069 O O . GLU A 1 131 ? 6.394 14.382 -3.400 1.00 83.56 131 GLU A O 1
ATOM 1074 N N . ILE A 1 132 ? 4.270 14.803 -3.974 1.00 87.00 132 ILE A N 1
ATOM 1075 C CA . ILE A 1 132 ? 4.066 13.520 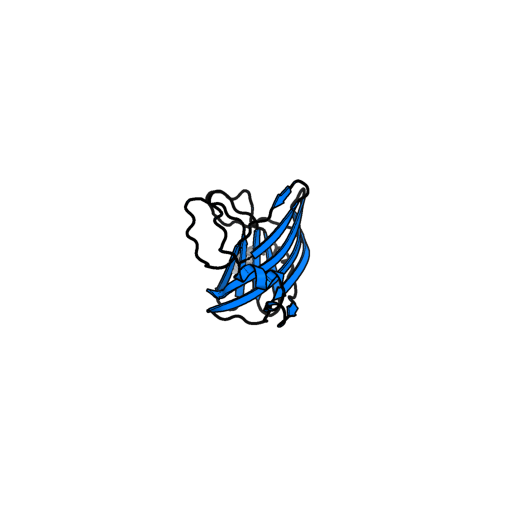-4.652 1.00 87.00 132 ILE A CA 1
ATOM 1076 C C . ILE A 1 132 ? 4.001 13.784 -6.152 1.00 87.00 132 ILE A C 1
ATOM 1078 O O . ILE A 1 132 ? 3.002 14.297 -6.658 1.00 87.00 132 ILE A O 1
ATOM 1082 N N . LYS A 1 133 ? 5.056 13.396 -6.871 1.00 92.06 133 LYS A N 1
ATOM 1083 C CA . LYS A 1 133 ? 5.053 13.282 -8.335 1.00 92.06 133 LYS A CA 1
ATOM 1084 C C . LYS A 1 133 ? 5.206 11.822 -8.726 1.00 92.06 133 LYS A C 1
ATOM 1086 O O . LYS A 1 133 ? 5.703 11.007 -7.950 1.00 92.06 133 LYS A O 1
ATOM 1091 N N . PHE A 1 134 ? 4.741 11.497 -9.926 1.00 92.88 134 PHE A N 1
ATOM 1092 C CA . PHE A 1 134 ? 4.774 10.135 -10.443 1.00 92.88 134 PHE A CA 1
ATOM 1093 C C . PHE A 1 134 ? 5.778 10.026 -11.577 1.00 92.88 134 PHE A C 1
ATOM 1095 O O . PHE A 1 134 ? 5.801 10.875 -12.470 1.00 92.88 134 PHE A O 1
ATOM 1102 N N . MET A 1 135 ? 6.566 8.959 -11.559 1.00 91.19 135 MET A N 1
ATOM 1103 C CA . MET A 1 135 ? 7.507 8.660 -12.629 1.00 91.19 135 MET A CA 1
ATOM 1104 C C . MET A 1 135 ? 6.899 7.699 -13.650 1.00 91.19 135 MET A C 1
ATOM 1106 O O . MET A 1 135 ? 5.984 6.928 -13.353 1.00 91.19 135 MET A O 1
ATOM 1110 N N . LYS A 1 136 ? 7.415 7.741 -14.880 1.00 90.06 136 LYS A N 1
ATOM 1111 C CA . LYS A 1 136 ? 7.040 6.770 -15.910 1.00 90.06 136 LYS A CA 1
ATOM 1112 C C . LYS A 1 136 ? 7.729 5.444 -15.615 1.00 90.06 136 LYS A C 1
ATOM 1114 O O . LYS A 1 136 ? 8.952 5.390 -15.526 1.00 90.06 136 LYS A O 1
ATOM 1119 N N . THR A 1 137 ? 6.945 4.381 -15.519 1.00 90.94 137 THR A N 1
ATOM 1120 C CA . THR A 1 137 ? 7.439 3.020 -15.302 1.00 90.94 137 THR A CA 1
ATOM 1121 C C . THR A 1 137 ? 6.796 2.058 -16.289 1.00 90.94 137 THR A C 1
ATOM 1123 O O . THR A 1 137 ? 5.816 2.390 -16.963 1.00 90.94 137 THR A O 1
ATOM 1126 N N . LYS A 1 138 ? 7.395 0.876 -16.432 1.00 91.50 138 LYS A N 1
ATOM 1127 C CA . LYS A 1 138 ? 6.864 -0.209 -17.258 1.00 91.50 138 LYS A CA 1
ATOM 1128 C C . LYS A 1 138 ? 6.610 -1.419 -16.356 1.00 91.50 138 LYS A C 1
ATOM 1130 O O . LYS A 1 138 ? 7.563 -2.159 -16.097 1.00 91.50 138 LYS A O 1
ATOM 1135 N N . PRO A 1 139 ? 5.364 -1.612 -15.879 1.00 91.56 139 PRO A N 1
ATOM 1136 C CA . PRO A 1 139 ? 4.977 -2.812 -15.148 1.00 91.56 139 PRO A CA 1
ATOM 1137 C C . PRO A 1 139 ? 5.352 -4.065 -15.938 1.00 91.56 139 PRO A C 1
ATOM 1139 O O . PRO A 1 139 ? 4.975 -4.194 -17.103 1.00 91.56 139 PRO A O 1
ATOM 1142 N N . VAL A 1 140 ? 6.094 -4.969 -15.305 1.00 93.06 140 VAL A N 1
ATOM 1143 C CA . VAL A 1 140 ? 6.375 -6.311 -15.835 1.00 93.06 140 VAL A CA 1
ATOM 1144 C C . VAL A 1 140 ? 5.311 -7.276 -15.323 1.00 93.06 140 VAL A C 1
ATOM 1146 O O . VAL A 1 140 ? 4.789 -8.090 -16.077 1.00 93.06 140 VAL A O 1
ATOM 1149 N N . TYR A 1 141 ? 4.954 -7.143 -14.044 1.00 93.62 141 TYR A N 1
ATOM 1150 C CA . TYR A 1 141 ? 3.926 -7.931 -13.381 1.00 93.62 141 TYR A CA 1
ATOM 1151 C C . TYR A 1 141 ? 3.213 -7.087 -12.325 1.00 93.62 141 TYR A C 1
ATOM 1153 O O . TYR A 1 141 ? 3.834 -6.279 -11.635 1.00 93.62 141 TYR A O 1
ATOM 1161 N N . GLN A 1 142 ? 1.902 -7.279 -12.190 1.00 95.94 142 GLN A N 1
ATOM 1162 C CA . GLN A 1 142 ? 1.097 -6.603 -11.182 1.00 95.94 142 GLN A CA 1
ATOM 1163 C C . GLN A 1 142 ? -0.016 -7.520 -10.680 1.00 95.94 142 GLN A C 1
ATOM 1165 O O . GLN A 1 142 ? -0.823 -8.023 -11.462 1.00 95.94 142 GLN A O 1
ATOM 1170 N N . LYS A 1 143 ? -0.085 -7.694 -9.363 1.00 98.00 143 LYS A N 1
ATOM 1171 C CA . LYS A 1 143 ? -1.172 -8.374 -8.664 1.00 98.00 143 LYS A CA 1
ATOM 1172 C C . LYS A 1 143 ? -1.610 -7.538 -7.473 1.00 98.00 143 LYS A C 1
ATOM 1174 O O . LYS A 1 143 ? -0.791 -7.077 -6.679 1.00 98.00 143 LYS A O 1
ATOM 1179 N N . LEU A 1 144 ? -2.923 -7.393 -7.354 1.00 98.62 144 LEU A N 1
ATOM 1180 C CA . LEU A 1 144 ? -3.588 -6.772 -6.222 1.00 98.62 144 LEU A CA 1
ATOM 1181 C C . LEU A 1 144 ? -4.668 -7.728 -5.722 1.00 98.62 144 LEU A C 1
ATOM 1183 O O . LEU A 1 144 ? -5.456 -8.242 -6.515 1.00 98.62 144 LEU A O 1
ATOM 1187 N N . VAL A 1 145 ? -4.685 -7.965 -4.416 1.00 98.62 145 VAL A N 1
ATOM 1188 C CA . VAL A 1 145 ? -5.747 -8.697 -3.724 1.00 98.62 145 VAL A CA 1
ATOM 1189 C C . VAL A 1 145 ? -6.334 -7.765 -2.677 1.00 98.62 145 VAL A C 1
ATOM 1191 O O . VAL A 1 145 ? -5.570 -7.150 -1.934 1.00 98.62 145 VAL A O 1
ATOM 1194 N N . LEU A 1 146 ? -7.657 -7.649 -2.626 1.00 98.62 146 LEU A N 1
ATOM 1195 C CA . LEU A 1 146 ? -8.390 -6.838 -1.653 1.00 98.62 146 LEU A CA 1
ATOM 1196 C C . LEU A 1 146 ? -9.438 -7.699 -0.946 1.00 98.62 146 LEU A C 1
ATOM 1198 O O . LEU A 1 146 ? -9.885 -8.702 -1.492 1.00 98.62 146 LEU A O 1
ATOM 1202 N N . ASN A 1 147 ? -9.865 -7.304 0.252 1.00 98.25 147 ASN A N 1
ATOM 1203 C CA . ASN A 1 147 ? -10.899 -8.040 0.989 1.00 98.25 147 ASN A CA 1
ATOM 1204 C C . ASN A 1 147 ? -12.331 -7.808 0.492 1.00 98.25 147 ASN A C 1
ATOM 1206 O O . ASN A 1 147 ? -13.241 -8.491 0.945 1.00 98.25 147 ASN A O 1
ATOM 1210 N N . ASN A 1 148 ? -12.540 -6.818 -0.374 1.00 96.56 148 ASN A N 1
ATOM 1211 C CA . ASN A 1 148 ? -13.839 -6.471 -0.941 1.00 96.56 148 ASN A CA 1
ATOM 1212 C C . ASN A 1 148 ? -13.640 -5.837 -2.332 1.00 96.56 148 ASN A C 1
ATOM 1214 O O . ASN A 1 148 ? -12.525 -5.435 -2.678 1.00 96.56 148 ASN A O 1
ATOM 1218 N N . ASN A 1 149 ? -14.700 -5.751 -3.135 1.00 94.38 149 ASN A N 1
ATOM 1219 C CA . ASN A 1 149 ? -14.709 -5.065 -4.431 1.00 94.38 149 ASN A CA 1
ATOM 1220 C C . ASN A 1 149 ? -15.246 -3.627 -4.366 1.00 94.38 149 ASN A C 1
ATOM 1222 O O . ASN A 1 149 ? -15.056 -2.863 -5.311 1.00 94.38 149 ASN A O 1
ATOM 1226 N N . SER A 1 150 ? -15.885 -3.260 -3.258 1.00 91.81 150 SER A N 1
ATOM 1227 C CA . SER A 1 150 ? -16.459 -1.942 -3.022 1.00 91.81 150 SER A CA 1
ATOM 1228 C C . SER A 1 150 ? -16.082 -1.464 -1.627 1.00 91.81 150 SER A C 1
ATOM 1230 O O . SER A 1 150 ? -16.036 -2.255 -0.684 1.00 91.81 150 SER A O 1
ATOM 1232 N N . PHE A 1 151 ? -15.774 -0.174 -1.516 1.00 93.69 151 PHE A N 1
ATOM 1233 C CA . PHE A 1 151 ? -15.314 0.445 -0.280 1.00 93.69 151 PHE A CA 1
ATOM 1234 C C . PHE A 1 151 ? -15.960 1.812 -0.102 1.00 93.69 151 PHE A C 1
ATOM 1236 O O . PHE A 1 151 ? -15.863 2.686 -0.966 1.00 93.69 151 PHE A O 1
ATOM 1243 N N . GLN A 1 152 ? -16.580 2.005 1.052 1.00 92.00 152 GLN A N 1
ATOM 1244 C CA . GLN A 1 152 ? -17.144 3.263 1.501 1.00 92.00 152 GLN A CA 1
ATOM 1245 C C . GLN A 1 152 ? -16.236 3.918 2.540 1.00 92.00 152 GLN A C 1
ATOM 1247 O O . GLN A 1 152 ? -15.303 3.324 3.086 1.00 92.00 152 GLN A O 1
ATOM 1252 N N . LYS A 1 153 ? -16.504 5.193 2.817 1.00 94.31 153 LYS A N 1
ATOM 1253 C CA . LYS A 1 153 ? -15.837 5.906 3.903 1.00 94.31 153 LYS A CA 1
ATOM 1254 C C . LYS A 1 153 ? -16.054 5.169 5.228 1.00 94.31 153 LYS A C 1
ATOM 1256 O O . LYS A 1 153 ? -17.170 4.769 5.537 1.00 94.31 153 LYS A O 1
ATOM 1261 N N . ASN A 1 154 ? -14.996 5.083 6.030 1.00 95.19 154 ASN A N 1
ATOM 1262 C CA . ASN A 1 154 ? -14.889 4.331 7.283 1.00 95.19 154 ASN A CA 1
ATOM 1263 C C . ASN A 1 154 ? -14.811 2.803 7.143 1.00 95.19 154 ASN A C 1
ATOM 1265 O O . ASN A 1 154 ? -14.635 2.128 8.159 1.00 95.19 154 ASN A O 1
ATOM 1269 N N . ASP A 1 155 ? -14.841 2.250 5.930 1.00 96.19 155 ASP A N 1
ATOM 1270 C CA . ASP A 1 155 ? -14.491 0.845 5.749 1.00 96.19 155 ASP A CA 1
ATOM 1271 C C . ASP A 1 155 ? -13.009 0.626 6.049 1.00 96.19 155 ASP A C 1
ATOM 1273 O O . ASP A 1 155 ? -12.168 1.515 5.885 1.00 96.19 155 ASP A O 1
ATOM 1277 N N . THR A 1 156 ? -12.663 -0.587 6.475 1.00 96.31 156 THR A N 1
ATOM 1278 C CA . THR A 1 156 ? -11.261 -1.004 6.515 1.00 96.31 156 THR A CA 1
ATOM 1279 C C . THR A 1 156 ? -10.945 -1.799 5.260 1.00 96.31 156 THR A C 1
ATOM 1281 O O . THR A 1 156 ? -11.476 -2.891 5.056 1.00 96.31 156 THR A O 1
ATOM 1284 N N . VAL A 1 157 ? -10.039 -1.267 4.445 1.00 97.81 157 VAL A N 1
ATOM 1285 C CA . VAL A 1 157 ? -9.431 -2.026 3.358 1.00 97.81 157 VAL A CA 1
ATOM 1286 C C . VAL A 1 157 ? -8.280 -2.849 3.913 1.00 97.81 157 VAL A C 1
ATOM 1288 O O . VAL A 1 157 ? -7.428 -2.343 4.648 1.00 97.81 157 VAL A O 1
ATOM 1291 N N . TYR A 1 158 ? -8.254 -4.119 3.542 1.00 98.38 158 TYR A N 1
ATOM 1292 C CA . TYR A 1 158 ? -7.137 -5.031 3.714 1.00 98.38 158 TYR A CA 1
ATOM 1293 C C . TYR A 1 158 ? -6.664 -5.434 2.329 1.00 98.38 158 TYR A C 1
ATOM 1295 O O . TYR A 1 158 ? -7.481 -5.683 1.442 1.00 98.38 158 TYR A O 1
ATOM 1303 N N . GLY A 1 159 ? -5.352 -5.494 2.137 1.00 98.44 159 GLY A N 1
ATOM 1304 C CA . GLY A 1 159 ? -4.813 -5.768 0.820 1.00 98.44 159 GLY A CA 1
ATOM 1305 C C . GLY A 1 159 ? -3.462 -6.455 0.821 1.00 98.44 159 GLY A C 1
ATOM 1306 O O . GLY A 1 159 ? -2.694 -6.397 1.783 1.00 98.44 159 GLY A O 1
ATOM 1307 N N . PHE A 1 160 ? -3.189 -7.107 -0.301 1.00 98.69 160 PHE A N 1
ATOM 1308 C CA . PHE A 1 160 ? -1.892 -7.646 -0.666 1.00 98.69 160 PHE A CA 1
ATOM 1309 C C . PHE A 1 160 ? -1.515 -7.132 -2.053 1.00 98.69 160 PHE A C 1
ATOM 1311 O O . PHE A 1 160 ? -2.322 -7.169 -2.982 1.00 98.69 160 PHE A O 1
ATOM 1318 N N . ILE A 1 161 ? -0.278 -6.666 -2.186 1.00 98.62 161 ILE A N 1
ATOM 1319 C CA . ILE A 1 161 ? 0.314 -6.245 -3.453 1.00 98.62 161 ILE A CA 1
ATOM 1320 C C . ILE A 1 161 ? 1.522 -7.120 -3.768 1.00 98.62 161 ILE A C 1
ATOM 1322 O O . ILE A 1 161 ? 2.318 -7.444 -2.885 1.00 98.62 161 ILE A O 1
ATOM 1326 N N . ASP A 1 162 ? 1.661 -7.461 -5.042 1.00 98.19 162 ASP A N 1
ATOM 1327 C CA . ASP A 1 162 ? 2.859 -8.061 -5.611 1.00 98.19 162 ASP A CA 1
ATOM 1328 C C . ASP A 1 162 ? 3.102 -7.427 -6.980 1.00 98.19 162 ASP A C 1
ATOM 1330 O O . ASP A 1 162 ? 2.362 -7.661 -7.939 1.00 98.19 162 ASP A O 1
ATOM 1334 N N . TYR A 1 163 ? 4.062 -6.511 -7.029 1.00 97.44 163 TYR A N 1
ATOM 1335 C CA . TYR A 1 163 ? 4.286 -5.622 -8.158 1.00 97.44 163 TYR A CA 1
ATOM 1336 C C . TYR A 1 163 ? 5.762 -5.621 -8.543 1.00 97.44 163 TYR A C 1
ATOM 1338 O O . TYR A 1 163 ? 6.621 -5.321 -7.717 1.00 97.44 163 TYR A O 1
ATOM 1346 N N . ASN A 1 164 ? 6.043 -5.920 -9.810 1.00 95.81 164 ASN A N 1
ATOM 1347 C CA . ASN A 1 164 ? 7.367 -5.811 -10.411 1.00 95.81 164 ASN A CA 1
ATOM 1348 C C . ASN A 1 164 ? 7.312 -4.818 -11.570 1.00 95.81 164 ASN A C 1
ATOM 1350 O O . ASN A 1 164 ? 6.444 -4.894 -12.448 1.00 95.81 164 ASN A O 1
ATOM 1354 N N . THR A 1 165 ? 8.257 -3.886 -11.590 1.00 94.25 165 THR A N 1
ATOM 1355 C CA . THR A 1 165 ? 8.306 -2.850 -12.616 1.00 94.25 165 THR A CA 1
ATOM 1356 C C . THR A 1 165 ? 9.722 -2.508 -13.025 1.00 94.25 165 THR A C 1
ATOM 1358 O O . THR A 1 165 ? 10.656 -2.550 -12.220 1.00 94.25 165 THR A O 1
ATOM 1361 N N . LYS A 1 166 ? 9.872 -2.124 -14.293 1.00 92.00 166 LYS A N 1
ATOM 1362 C CA . LYS A 1 166 ? 11.118 -1.587 -14.824 1.00 92.00 166 LYS A CA 1
ATOM 1363 C C . LYS A 1 166 ? 11.076 -0.065 -14.804 1.00 92.00 166 LYS A C 1
ATOM 1365 O O . LYS A 1 166 ? 10.175 0.565 -15.368 1.00 92.00 166 LYS A O 1
ATOM 1370 N N . VAL A 1 167 ? 12.102 0.510 -14.197 1.00 85.69 167 VAL A N 1
ATOM 1371 C CA . VAL A 1 167 ? 12.337 1.944 -14.088 1.00 85.69 167 VAL A CA 1
ATOM 1372 C C . VAL A 1 167 ? 13.646 2.244 -14.801 1.00 85.69 167 VAL A C 1
ATOM 1374 O O . VAL A 1 167 ? 14.694 2.025 -14.216 1.00 85.69 167 VAL A O 1
ATOM 1377 N N . GLU A 1 168 ? 13.586 2.692 -16.060 1.00 82.50 168 GLU A N 1
ATOM 1378 C CA . GLU A 1 168 ? 14.733 2.962 -16.957 1.00 82.50 168 GLU A CA 1
ATOM 1379 C C . GLU A 1 168 ? 15.908 1.968 -16.815 1.00 82.50 168 GLU A C 1
ATOM 1381 O O . GLU A 1 168 ? 15.976 0.989 -17.563 1.00 82.50 168 GLU A O 1
ATOM 1386 N N . ASN A 1 169 ? 16.784 2.193 -15.833 1.00 82.00 169 ASN A N 1
ATOM 1387 C CA . ASN A 1 169 ? 18.029 1.470 -15.587 1.00 82.00 169 ASN A CA 1
ATOM 1388 C C . ASN A 1 169 ? 17.963 0.400 -14.478 1.00 82.00 169 ASN A C 1
ATOM 1390 O O . ASN A 1 169 ? 18.965 -0.263 -14.230 1.00 82.00 169 ASN A O 1
ATOM 1394 N N . PHE A 1 170 ? 16.834 0.219 -13.787 1.00 85.56 170 PHE A N 1
ATOM 1395 C CA . PHE A 1 170 ? 16.701 -0.777 -12.720 1.00 85.56 170 PHE A CA 1
ATOM 1396 C C . PHE A 1 170 ? 15.313 -1.425 -12.674 1.00 85.56 170 PHE A C 1
ATOM 1398 O O . PHE A 1 170 ? 14.338 -0.925 -13.237 1.00 85.56 170 PHE A O 1
ATOM 1405 N N . THR A 1 171 ? 15.236 -2.556 -11.978 1.00 91.44 171 THR A N 1
ATOM 1406 C CA . THR A 1 171 ? 13.982 -3.240 -11.651 1.00 91.44 171 THR A CA 1
ATOM 1407 C C . THR A 1 171 ? 13.636 -2.980 -10.191 1.00 91.44 171 THR A C 1
ATOM 1409 O O . THR A 1 171 ? 14.524 -2.917 -9.336 1.00 91.44 171 THR A O 1
ATOM 1412 N N . LYS A 1 172 ? 12.345 -2.808 -9.922 1.00 93.38 172 LYS A N 1
ATOM 1413 C CA . LYS A 1 172 ? 11.775 -2.632 -8.591 1.00 93.38 172 LYS A CA 1
ATOM 1414 C C . LYS A 1 172 ? 10.758 -3.740 -8.344 1.00 93.38 172 LYS A C 1
ATOM 1416 O O . LYS A 1 172 ? 9.763 -3.821 -9.062 1.00 93.38 172 LYS A O 1
ATOM 1421 N N . ASP A 1 173 ? 10.997 -4.521 -7.300 1.00 96.25 173 ASP A N 1
ATOM 1422 C CA . ASP A 1 173 ? 10.033 -5.425 -6.684 1.00 96.25 173 ASP A CA 1
ATOM 1423 C C . ASP A 1 173 ? 9.375 -4.718 -5.503 1.00 96.25 173 ASP A C 1
ATOM 1425 O O . ASP A 1 173 ? 10.053 -4.073 -4.704 1.00 96.25 173 ASP A O 1
ATOM 1429 N N . PHE A 1 174 ? 8.056 -4.815 -5.390 1.00 97.06 174 PHE A N 1
ATOM 1430 C CA . PHE A 1 174 ? 7.269 -4.163 -4.353 1.00 97.06 174 PHE A CA 1
ATOM 1431 C C . PHE A 1 174 ? 6.155 -5.102 -3.905 1.00 97.06 174 PHE A C 1
ATOM 1433 O O . PHE A 1 174 ? 5.154 -5.284 -4.603 1.00 97.06 174 PHE A O 1
ATOM 1440 N N . ARG A 1 175 ? 6.339 -5.717 -2.736 1.00 98.31 175 ARG A N 1
ATOM 1441 C CA . ARG A 1 175 ? 5.475 -6.801 -2.276 1.00 98.31 175 ARG A CA 1
ATOM 1442 C C . ARG A 1 175 ? 5.144 -6.681 -0.802 1.00 98.31 175 ARG A C 1
ATOM 1444 O O . ARG A 1 175 ? 6.014 -6.406 0.021 1.00 98.31 175 ARG A O 1
ATOM 1451 N N . GLY A 1 176 ? 3.897 -6.969 -0.453 1.00 98.31 176 GLY A N 1
ATOM 1452 C CA . GLY A 1 176 ? 3.520 -7.155 0.939 1.00 98.31 176 GLY A CA 1
ATOM 1453 C C . GLY A 1 176 ? 2.051 -6.911 1.228 1.00 98.31 176 GLY A C 1
ATOM 1454 O O . GLY A 1 176 ? 1.224 -6.815 0.323 1.00 98.31 176 GLY A O 1
ATOM 1455 N N . TYR A 1 177 ? 1.748 -6.821 2.518 1.00 98.62 177 TYR A N 1
ATOM 1456 C CA . TYR A 1 177 ? 0.395 -6.684 3.041 1.00 98.62 177 TYR A CA 1
ATOM 1457 C C . TYR A 1 177 ? 0.165 -5.290 3.608 1.00 98.62 177 TYR A C 1
ATOM 1459 O O . TYR A 1 177 ? 1.074 -4.664 4.159 1.00 98.62 177 TYR A O 1
ATOM 1467 N N . PHE A 1 178 ? -1.071 -4.821 3.525 1.00 98.25 178 PHE A N 1
ATOM 1468 C CA . PHE A 1 178 ? -1.471 -3.533 4.061 1.00 98.25 178 PHE A CA 1
ATOM 1469 C C . PHE A 1 178 ? -2.899 -3.552 4.599 1.00 98.25 178 PHE A C 1
ATOM 1471 O O . PHE A 1 178 ? -3.711 -4.416 4.269 1.00 98.25 178 PHE A O 1
ATOM 1478 N N . ARG A 1 179 ? -3.192 -2.571 5.449 1.00 97.69 179 ARG A N 1
ATOM 1479 C CA . ARG A 1 179 ? -4.527 -2.229 5.917 1.00 97.69 179 ARG A CA 1
ATOM 1480 C C . ARG A 1 179 ? -4.657 -0.723 6.100 1.00 97.69 179 ARG A C 1
ATOM 1482 O O . ARG A 1 179 ? -3.712 -0.074 6.544 1.00 97.69 179 ARG A O 1
ATOM 1489 N N . ALA A 1 180 ? -5.829 -0.172 5.829 1.00 96.75 180 ALA A N 1
ATOM 1490 C CA . ALA A 1 180 ? -6.117 1.231 6.101 1.00 96.75 180 ALA A CA 1
ATOM 1491 C C . ALA A 1 180 ? -7.611 1.451 6.341 1.00 96.75 180 ALA A C 1
ATOM 1493 O O . ALA A 1 180 ? -8.445 0.743 5.785 1.00 96.75 180 ALA A O 1
ATOM 1494 N N . LEU A 1 181 ? -7.932 2.450 7.162 1.00 96.62 181 LEU A N 1
ATOM 1495 C CA . LEU A 1 181 ? -9.278 3.009 7.218 1.00 96.62 181 LEU A CA 1
ATOM 1496 C C . LEU A 1 181 ? -9.464 3.922 6.001 1.00 96.62 181 LEU A C 1
ATOM 1498 O O . LEU A 1 181 ? -8.613 4.779 5.750 1.00 96.62 181 LEU A O 1
ATOM 1502 N N . VAL A 1 182 ? -10.551 3.738 5.261 1.00 97.31 182 VAL A N 1
ATOM 1503 C CA . VAL A 1 182 ? -10.904 4.577 4.115 1.00 97.31 182 VAL A CA 1
ATOM 1504 C C . VAL A 1 182 ? -11.417 5.919 4.629 1.00 97.31 182 VAL A C 1
ATOM 1506 O O . VAL A 1 182 ? -12.406 5.974 5.361 1.00 97.31 182 VAL A O 1
ATOM 1509 N N . LYS A 1 183 ? -10.721 7.000 4.273 1.00 94.62 183 LYS A N 1
ATOM 1510 C CA . LYS A 1 183 ? -11.093 8.377 4.629 1.00 94.62 183 LYS A CA 1
ATOM 1511 C C . LYS A 1 183 ? -12.050 9.000 3.617 1.00 94.62 183 LYS A C 1
ATOM 1513 O O . LYS A 1 183 ? -11.919 8.675 2.413 1.00 94.62 183 LYS A O 1
#